Protein AF-A0A2U9IRC0-F1 (afdb_monomer_lite)

Structure (mmCIF, N/CA/C/O backbone):
data_AF-A0A2U9IRC0-F1
#
_entry.id   AF-A0A2U9IRC0-F1
#
loop_
_atom_site.group_PDB
_atom_site.id
_atom_site.type_symbol
_atom_site.label_atom_id
_atom_site.label_alt_id
_atom_site.label_comp_id
_atom_site.label_asym_id
_atom_site.label_entity_id
_atom_site.label_seq_id
_atom_site.pdbx_PDB_ins_code
_atom_site.Cartn_x
_atom_site.Cartn_y
_atom_site.Cartn_z
_atom_site.occupancy
_atom_site.B_iso_or_equiv
_atom_site.auth_seq_id
_atom_site.auth_comp_id
_atom_site.auth_asym_id
_atom_site.auth_atom_id
_atom_site.pdbx_PDB_model_num
ATOM 1 N N . MET A 1 1 ? -14.861 -10.968 -8.606 1.00 48.38 1 MET A N 1
ATOM 2 C CA . MET A 1 1 ? -14.254 -10.246 -7.471 1.00 48.38 1 MET A CA 1
ATOM 3 C C . MET A 1 1 ? -13.492 -11.252 -6.634 1.00 48.38 1 MET A C 1
ATOM 5 O O . MET A 1 1 ? -14.046 -12.304 -6.339 1.00 48.38 1 MET A O 1
ATOM 9 N N . ASP A 1 2 ? -12.226 -10.970 -6.340 1.00 66.06 2 ASP A N 1
ATOM 10 C CA . ASP A 1 2 ? -11.420 -11.755 -5.398 1.00 66.06 2 ASP A CA 1
ATOM 11 C C . ASP A 1 2 ? -11.991 -11.597 -3.973 1.00 66.06 2 ASP A C 1
ATOM 13 O O . ASP A 1 2 ? -12.512 -10.534 -3.627 1.00 66.06 2 ASP A O 1
ATOM 17 N N . ARG A 1 3 ? -11.886 -12.644 -3.145 1.00 60.75 3 ARG A N 1
ATOM 18 C CA . ARG A 1 3 ? -12.237 -12.641 -1.717 1.00 60.75 3 ARG A CA 1
ATOM 19 C C . ARG A 1 3 ? -11.597 -11.470 -0.974 1.00 60.75 3 ARG A C 1
ATOM 21 O O . ARG A 1 3 ? -12.234 -10.912 -0.087 1.00 60.75 3 ARG A O 1
ATOM 28 N N . VAL A 1 4 ? -10.385 -11.072 -1.358 1.00 59.03 4 VAL A N 1
ATOM 29 C CA . VAL A 1 4 ? -9.686 -9.922 -0.765 1.00 59.03 4 VAL A CA 1
ATOM 30 C C . VAL A 1 4 ? -10.439 -8.612 -1.027 1.00 59.03 4 VAL A C 1
ATOM 32 O O . VAL A 1 4 ? -10.647 -7.822 -0.110 1.00 59.03 4 VAL A O 1
ATOM 35 N N . SER A 1 5 ? -10.947 -8.420 -2.247 1.00 51.31 5 SER A N 1
ATOM 36 C CA . SER A 1 5 ? -11.747 -7.244 -2.617 1.00 51.31 5 SER A CA 1
ATOM 37 C C . SER A 1 5 ? -13.088 -7.206 -1.870 1.00 51.31 5 SER A C 1
ATOM 39 O O . SER A 1 5 ? -13.510 -6.146 -1.412 1.00 51.31 5 SER A O 1
ATOM 41 N N . SER A 1 6 ? -13.720 -8.364 -1.656 1.00 59.44 6 SER A N 1
ATOM 42 C CA . SER A 1 6 ? -14.954 -8.461 -0.864 1.00 59.44 6 SER A CA 1
ATOM 43 C C . SER A 1 6 ? -14.740 -8.143 0.619 1.00 59.44 6 SER A C 1
ATOM 45 O O . SER A 1 6 ? -15.574 -7.480 1.229 1.00 59.44 6 SER A O 1
ATOM 47 N N . VAL A 1 7 ? -13.621 -8.578 1.205 1.00 59.31 7 VAL A N 1
ATOM 48 C CA . VAL A 1 7 ? -13.265 -8.238 2.593 1.00 59.31 7 VAL A CA 1
ATOM 49 C C . VAL A 1 7 ? -12.956 -6.746 2.725 1.00 59.31 7 VAL A C 1
ATOM 51 O O . VAL A 1 7 ? -13.411 -6.123 3.681 1.00 59.31 7 VAL A O 1
ATOM 54 N N . SER A 1 8 ? -12.265 -6.163 1.740 1.00 55.75 8 SER A N 1
ATOM 55 C CA . SER A 1 8 ? -11.978 -4.726 1.691 1.00 55.75 8 SER A CA 1
ATOM 56 C C . SER A 1 8 ? -13.262 -3.892 1.724 1.00 55.75 8 SER A C 1
ATOM 58 O O . SER A 1 8 ? -13.390 -3.024 2.577 1.00 55.75 8 SER A O 1
ATOM 60 N N . GLN A 1 9 ? -14.259 -4.215 0.891 1.00 57.38 9 GLN A N 1
ATOM 61 C CA . GLN A 1 9 ? -15.547 -3.502 0.865 1.00 57.38 9 GLN A CA 1
ATOM 62 C C . GLN A 1 9 ? -16.340 -3.609 2.175 1.00 57.38 9 GLN A C 1
ATOM 64 O O . GLN A 1 9 ? -16.955 -2.638 2.612 1.00 57.38 9 GLN A O 1
ATOM 69 N N . ILE A 1 10 ? -16.339 -4.785 2.814 1.00 66.62 10 ILE A N 1
ATOM 70 C CA . ILE A 1 10 ? -17.029 -4.985 4.099 1.00 66.62 10 ILE A CA 1
ATOM 71 C C . ILE A 1 10 ? -16.386 -4.126 5.186 1.00 66.62 10 ILE A C 1
ATOM 73 O O . ILE A 1 10 ? -17.082 -3.494 5.980 1.00 66.62 10 ILE A O 1
ATOM 77 N N . LEU A 1 11 ? -15.056 -4.103 5.227 1.00 55.75 11 LEU A N 1
ATOM 78 C CA . LEU A 1 11 ? -14.335 -3.300 6.199 1.00 55.75 11 LEU A CA 1
ATOM 79 C C . LEU A 1 11 ? -14.474 -1.794 5.930 1.00 55.75 11 LEU A C 1
ATOM 81 O O . LEU A 1 11 ? -14.499 -1.006 6.875 1.00 55.75 11 LEU A O 1
AT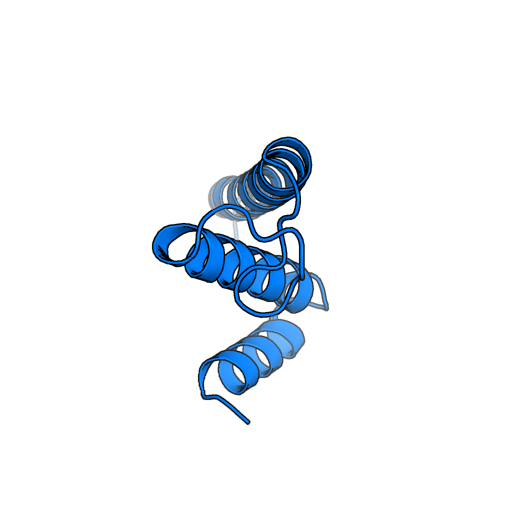OM 85 N N . ASP A 1 12 ? -14.620 -1.401 4.669 1.00 58.19 12 ASP A N 1
ATOM 86 C CA . ASP A 1 12 ? -14.789 -0.008 4.270 1.00 58.19 12 ASP A CA 1
ATOM 87 C C . ASP A 1 12 ? -16.113 0.594 4.758 1.00 58.19 12 ASP A C 1
ATOM 89 O O . ASP A 1 12 ? -16.140 1.681 5.340 1.00 58.19 12 ASP A O 1
ATOM 93 N N . GLY A 1 13 ? -17.200 -0.179 4.653 1.00 59.50 13 GLY A N 1
ATOM 94 C CA . GLY A 1 13 ? -18.494 0.189 5.230 1.00 59.50 13 GLY A CA 1
ATOM 95 C C . GLY A 1 13 ? -18.487 0.268 6.761 1.00 59.50 13 GLY A C 1
ATOM 96 O O . GLY A 1 13 ? -19.292 0.994 7.341 1.00 59.50 13 GLY A O 1
ATOM 97 N N . LEU A 1 14 ? -17.577 -0.453 7.424 1.00 59.03 14 LEU A N 1
ATOM 98 C CA . LEU A 1 14 ? -17.468 -0.470 8.884 1.00 59.03 14 LEU A CA 1
ATOM 99 C C . LEU A 1 14 ? -16.587 0.658 9.435 1.00 59.03 14 LEU A C 1
ATOM 101 O O . LEU A 1 14 ? -16.873 1.142 10.529 1.00 59.03 14 LEU A O 1
ATOM 105 N N . LEU A 1 15 ? -15.537 1.076 8.716 1.00 58.78 15 LEU A N 1
ATOM 106 C CA . LEU A 1 15 ? -14.548 2.045 9.215 1.00 58.78 15 LEU A CA 1
ATOM 107 C C . LEU A 1 15 ? -14.485 3.380 8.448 1.00 58.78 15 LEU A C 1
ATOM 109 O O . LEU A 1 15 ? -13.649 4.220 8.779 1.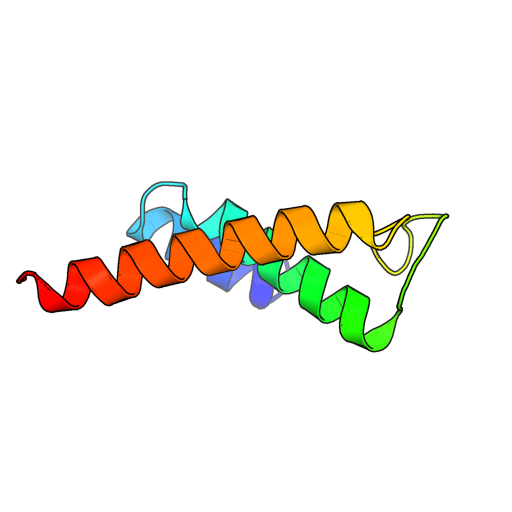00 58.78 15 LEU A O 1
ATOM 113 N N . GLY A 1 16 ? -15.375 3.620 7.483 1.00 62.06 16 GLY A N 1
ATOM 114 C CA . GLY A 1 16 ? -15.600 4.952 6.910 1.00 62.06 16 GLY A CA 1
ATOM 115 C C . GLY A 1 16 ? -14.535 5.413 5.911 1.00 62.06 16 GLY A C 1
ATOM 116 O O . GLY A 1 16 ? -13.957 6.481 6.098 1.00 62.06 16 GLY A O 1
ATOM 117 N N . ASN A 1 17 ? -14.320 4.644 4.838 1.00 61.53 17 ASN A N 1
ATOM 118 C CA . ASN A 1 17 ? -13.432 4.933 3.691 1.00 61.53 17 ASN A CA 1
ATOM 119 C C . ASN A 1 17 ? -11.912 4.902 3.955 1.00 61.53 17 ASN A C 1
ATOM 121 O O . ASN A 1 17 ? -11.122 4.946 3.011 1.00 61.53 17 ASN A O 1
ATOM 125 N N . ASP A 1 18 ? -11.468 4.837 5.213 1.00 68.25 18 ASP A N 1
ATOM 126 C CA . ASP A 1 18 ? -10.037 4.748 5.532 1.00 68.25 18 ASP A CA 1
ATOM 127 C C . ASP A 1 18 ? -9.496 3.314 5.354 1.00 68.25 18 ASP A C 1
ATOM 129 O O . ASP A 1 18 ? -8.335 3.140 4.974 1.00 68.25 18 ASP A O 1
ATOM 133 N N . ILE A 1 19 ? -10.309 2.269 5.583 1.00 70.06 19 ILE A N 1
ATOM 134 C CA . ILE A 1 19 ? -9.817 0.890 5.443 1.00 70.06 19 ILE A CA 1
ATOM 135 C C . ILE A 1 19 ? -9.546 0.520 3.992 1.00 70.06 19 ILE A C 1
ATOM 137 O O . ILE A 1 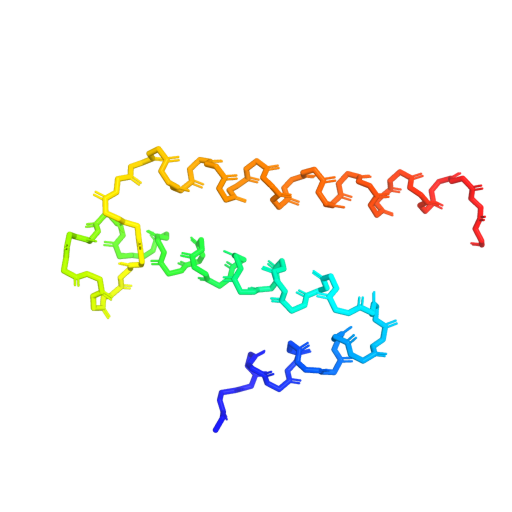19 ? -8.523 -0.128 3.762 1.00 70.06 19 ILE A O 1
ATOM 141 N N . GLU A 1 20 ? -10.408 0.847 3.027 1.00 70.50 20 GLU A N 1
ATOM 142 C CA . GLU A 1 20 ? -10.166 0.415 1.646 1.00 70.50 20 GLU A CA 1
ATOM 143 C C . GLU A 1 20 ? -8.795 0.898 1.157 1.00 70.50 20 GLU A C 1
ATOM 145 O O . GLU A 1 20 ? -8.019 0.109 0.615 1.00 70.50 20 GLU A O 1
ATOM 150 N N . ALA A 1 21 ? -8.429 2.144 1.475 1.00 77.06 21 ALA A N 1
ATOM 151 C CA . ALA A 1 21 ? -7.122 2.701 1.145 1.00 77.06 21 ALA A CA 1
ATOM 152 C C . ALA A 1 21 ? -5.955 1.943 1.808 1.00 77.06 21 ALA A C 1
ATOM 154 O O . ALA A 1 21 ? -4.945 1.669 1.157 1.00 77.06 21 ALA A O 1
ATOM 155 N N . PHE A 1 22 ? -6.067 1.582 3.091 1.00 83.44 22 PHE A N 1
ATOM 156 C CA . PHE A 1 22 ? -5.010 0.835 3.786 1.00 83.44 22 PHE A CA 1
ATOM 157 C C . PHE A 1 22 ? -4.956 -0.638 3.378 1.00 83.44 22 PHE A C 1
ATOM 159 O O . PHE A 1 22 ? -3.877 -1.227 3.354 1.00 83.44 22 PHE A O 1
ATOM 166 N N . THR A 1 23 ? -6.095 -1.221 3.014 1.00 83.69 23 THR A N 1
ATOM 167 C CA . THR A 1 23 ? -6.179 -2.596 2.518 1.00 83.69 23 THR A CA 1
ATOM 168 C C . THR A 1 23 ? -5.548 -2.700 1.138 1.00 83.69 23 THR A C 1
ATOM 170 O O . THR A 1 23 ? -4.739 -3.594 0.914 1.00 83.69 23 THR A O 1
ATOM 173 N N . ASP A 1 24 ? -5.826 -1.754 0.239 1.00 86.25 24 ASP A N 1
ATOM 174 C CA . ASP A 1 24 ? -5.170 -1.678 -1.071 1.00 86.25 24 ASP A CA 1
ATOM 175 C C . ASP A 1 24 ? -3.647 -1.495 -0.928 1.00 86.25 24 ASP A C 1
ATOM 177 O O . ASP A 1 24 ? -2.881 -2.161 -1.624 1.00 86.25 24 ASP A O 1
ATOM 181 N N . ILE A 1 25 ? -3.178 -0.683 0.030 1.00 90.00 25 ILE A N 1
ATOM 182 C CA . ILE A 1 25 ? -1.743 -0.591 0.360 1.00 90.00 25 ILE A CA 1
ATOM 183 C C . ILE A 1 25 ? -1.192 -1.941 0.848 1.00 90.00 25 ILE A C 1
ATOM 185 O O . ILE A 1 25 ? -0.146 -2.385 0.376 1.00 90.00 25 ILE A O 1
ATOM 189 N N . ALA A 1 26 ? -1.885 -2.622 1.763 1.00 88.25 26 ALA A N 1
ATOM 190 C CA . ALA A 1 26 ? -1.442 -3.913 2.285 1.00 88.25 26 ALA A CA 1
ATOM 191 C C . ALA A 1 26 ? -1.342 -4.986 1.185 1.00 88.25 26 ALA A C 1
ATOM 193 O O . ALA A 1 26 ? -0.384 -5.759 1.169 1.00 88.25 26 ALA A O 1
ATOM 194 N N . VAL A 1 27 ? -2.283 -4.999 0.235 1.00 89.31 27 VAL A N 1
ATOM 195 C CA . VAL A 1 27 ? -2.253 -5.898 -0.929 1.00 89.31 27 VAL A CA 1
ATOM 196 C C . VAL A 1 27 ? -1.054 -5.593 -1.821 1.00 89.31 27 VAL A C 1
ATOM 198 O O . VAL A 1 27 ? -0.298 -6.507 -2.140 1.00 89.31 27 VAL A O 1
ATOM 201 N N . LYS A 1 28 ? -0.806 -4.322 -2.157 1.00 88.06 28 LYS A N 1
ATOM 202 C CA . LYS A 1 28 ? 0.365 -3.936 -2.965 1.00 88.06 28 LYS A CA 1
ATOM 203 C C . LYS A 1 28 ? 1.683 -4.336 -2.302 1.00 88.06 28 LYS A C 1
ATOM 205 O O . LYS A 1 28 ? 2.593 -4.819 -2.973 1.00 88.06 28 LYS A O 1
ATOM 210 N N . LEU A 1 29 ? 1.802 -4.159 -0.984 1.00 88.31 29 LEU A N 1
ATOM 211 C CA . LEU A 1 29 ? 2.989 -4.574 -0.226 1.00 88.31 29 LEU A CA 1
ATOM 212 C C . LEU A 1 29 ? 3.159 -6.101 -0.211 1.00 88.31 29 LEU A C 1
ATOM 214 O O . LEU A 1 29 ? 4.285 -6.594 -0.274 1.00 88.31 29 LEU A O 1
ATOM 218 N N . HIS A 1 30 ? 2.059 -6.854 -0.167 1.00 87.12 30 HIS A N 1
ATOM 219 C CA . HIS A 1 30 ? 2.087 -8.308 -0.296 1.00 87.12 30 HIS A CA 1
ATOM 220 C C . HIS A 1 30 ? 2.536 -8.746 -1.697 1.00 87.12 30 HIS A C 1
ATOM 222 O O . HIS A 1 30 ? 3.418 -9.589 -1.813 1.00 87.12 30 HIS A O 1
ATOM 228 N N . GLU A 1 31 ? 2.009 -8.133 -2.759 1.00 85.75 31 GLU A N 1
ATOM 229 C CA . GLU A 1 31 ? 2.453 -8.376 -4.141 1.00 85.75 31 GLU A CA 1
ATOM 230 C C . GLU A 1 31 ? 3.955 -8.089 -4.303 1.00 85.75 31 GLU A C 1
ATOM 232 O O . GLU A 1 31 ? 4.696 -8.900 -4.864 1.00 85.75 31 GLU A O 1
ATOM 237 N N . PHE A 1 32 ? 4.436 -6.978 -3.733 1.00 86.25 32 PHE A N 1
ATOM 238 C CA . PHE A 1 32 ? 5.854 -6.613 -3.724 1.00 86.25 32 PHE A CA 1
ATOM 239 C C . PHE A 1 32 ? 6.750 -7.670 -3.076 1.00 86.25 32 PHE A C 1
ATOM 241 O O . PHE A 1 32 ? 7.858 -7.906 -3.555 1.00 86.25 32 PHE A O 1
ATOM 248 N N . GLN A 1 33 ? 6.290 -8.323 -2.006 1.00 84.94 33 GLN A N 1
ATOM 249 C CA . GLN A 1 33 ? 7.060 -9.362 -1.322 1.00 84.94 33 GLN A CA 1
ATOM 250 C C . GLN A 1 33 ? 7.430 -10.522 -2.260 1.00 84.94 33 GLN A C 1
ATOM 252 O O . GLN A 1 33 ? 8.509 -11.098 -2.115 1.00 84.94 33 GLN A O 1
ATOM 257 N N . TYR A 1 34 ? 6.556 -10.859 -3.214 1.00 84.12 34 TYR A N 1
ATOM 258 C CA . TYR A 1 34 ? 6.788 -11.944 -4.171 1.00 84.12 34 TYR A CA 1
ATOM 259 C C . TYR A 1 34 ? 7.436 -11.465 -5.466 1.00 84.12 34 TYR A C 1
ATOM 261 O O . TYR A 1 34 ? 8.301 -12.151 -6.008 1.00 84.12 34 TYR A O 1
ATOM 269 N N . ASN A 1 35 ? 7.030 -10.292 -5.953 1.00 86.12 35 ASN A N 1
ATOM 270 C CA . ASN A 1 35 ? 7.352 -9.841 -7.306 1.00 86.12 35 ASN A CA 1
ATOM 271 C C . ASN A 1 35 ? 8.472 -8.788 -7.344 1.00 86.12 35 ASN A C 1
ATOM 273 O O . ASN A 1 35 ? 9.051 -8.540 -8.399 1.00 86.12 35 ASN A O 1
ATOM 277 N N . GLY A 1 36 ? 8.822 -8.189 -6.203 1.00 86.88 36 GLY A N 1
ATOM 278 C CA . GLY A 1 36 ? 9.852 -7.161 -6.105 1.00 86.88 36 GLY A CA 1
ATOM 279 C C . GLY A 1 36 ? 9.494 -5.877 -6.857 1.00 86.88 36 GLY A C 1
ATOM 280 O O . GLY A 1 36 ? 8.326 -5.500 -6.982 1.00 86.88 36 GLY A O 1
ATOM 281 N N . LEU A 1 37 ? 10.527 -5.164 -7.316 1.00 88.56 37 LEU A N 1
ATOM 282 C CA . LEU A 1 37 ? 10.350 -3.963 -8.128 1.00 88.56 37 LEU A CA 1
ATOM 283 C C . LEU A 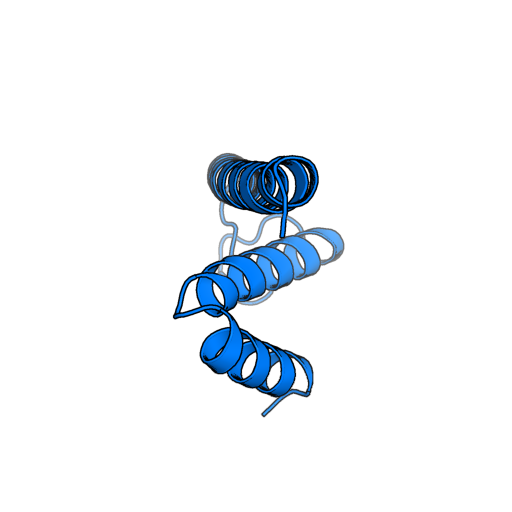1 37 ? 9.899 -4.337 -9.530 1.00 88.56 37 LEU A C 1
ATOM 285 O O . LEU A 1 37 ? 10.569 -5.109 -10.215 1.00 88.56 37 LEU A O 1
ATOM 289 N N . ASP A 1 38 ? 8.843 -3.684 -9.983 1.00 81.38 38 ASP A N 1
ATOM 290 C CA . ASP A 1 38 ? 8.324 -3.866 -11.322 1.00 81.38 38 ASP A CA 1
ATOM 291 C C . ASP A 1 38 ? 8.115 -2.502 -11.983 1.00 81.38 38 ASP A C 1
ATOM 293 O O . ASP A 1 38 ? 7.282 -1.684 -11.595 1.00 81.38 38 ASP A O 1
ATOM 297 N N . LYS A 1 39 ? 8.941 -2.244 -12.999 1.00 73.00 39 LYS A N 1
ATOM 298 C CA . LYS A 1 39 ? 8.905 -1.001 -13.777 1.00 73.00 39 LYS A CA 1
ATOM 299 C C . LYS A 1 39 ? 7.754 -0.969 -14.783 1.00 73.00 39 LYS A C 1
ATOM 301 O O . LYS A 1 39 ? 7.445 0.107 -15.286 1.00 73.00 39 LYS A O 1
ATOM 306 N N . THR A 1 40 ? 7.176 -2.126 -15.099 1.00 79.12 40 THR A N 1
ATOM 307 C CA . THR A 1 40 ? 6.050 -2.274 -16.029 1.00 79.12 40 THR A CA 1
ATOM 308 C C . THR A 1 40 ? 4.708 -2.138 -15.315 1.00 79.12 40 THR A C 1
ATOM 310 O O . THR A 1 40 ? 3.753 -1.644 -15.907 1.00 79.12 40 THR A O 1
ATOM 313 N N . GLY A 1 41 ? 4.662 -2.488 -14.025 1.00 75.31 41 GLY A N 1
ATOM 314 C CA . GLY A 1 41 ? 3.462 -2.408 -13.196 1.00 75.31 41 GLY A CA 1
ATOM 315 C C . GLY A 1 41 ? 2.496 -3.583 -13.369 1.00 75.31 41 GLY A C 1
ATOM 316 O O . GLY A 1 41 ? 1.367 -3.497 -12.890 1.00 75.31 41 GLY A O 1
ATOM 317 N N . GLU A 1 42 ? 2.900 -4.648 -14.067 1.00 75.88 42 GLU A N 1
ATOM 318 C CA . GLU A 1 42 ? 2.058 -5.812 -14.370 1.00 75.88 42 GLU A CA 1
ATOM 319 C C . GLU A 1 42 ? 1.942 -6.794 -13.195 1.00 75.88 42 GLU A C 1
ATOM 321 O O . GLU A 1 42 ? 0.888 -7.396 -12.994 1.00 75.88 42 GLU A O 1
ATOM 326 N N . LEU A 1 43 ? 3.013 -6.958 -12.415 1.00 68.44 43 LEU A N 1
ATOM 327 C CA . LEU A 1 43 ? 3.123 -7.913 -11.306 1.00 68.44 43 LEU A CA 1
ATOM 328 C C . LEU A 1 43 ? 3.269 -7.223 -9.946 1.00 68.44 43 LEU A C 1
ATOM 330 O O . LEU A 1 43 ? 2.907 -7.791 -8.917 1.00 68.44 43 LEU A O 1
ATOM 334 N N . SER A 1 44 ? 3.815 -6.010 -9.912 1.00 72.12 44 SER A N 1
ATOM 335 C CA . SER A 1 44 ? 3.937 -5.203 -8.696 1.00 72.12 44 SER A CA 1
ATOM 336 C C . SER A 1 44 ? 3.776 -3.735 -9.048 1.00 72.12 44 SER A C 1
ATOM 338 O O . SER A 1 44 ? 4.316 -3.247 -10.035 1.00 72.12 44 SER A O 1
ATOM 340 N N . ARG A 1 45 ? 3.036 -2.985 -8.233 1.00 77.94 45 ARG A N 1
ATOM 341 C CA . ARG A 1 45 ? 2.797 -1.561 -8.522 1.00 77.94 45 ARG A CA 1
ATOM 342 C C . ARG A 1 45 ? 3.980 -0.659 -8.161 1.00 77.94 45 ARG A C 1
ATOM 344 O O . ARG A 1 45 ? 3.925 0.543 -8.419 1.00 77.94 45 ARG A O 1
ATOM 351 N N . TYR A 1 46 ? 5.043 -1.208 -7.567 1.00 88.62 46 TYR A N 1
ATOM 352 C CA . TYR A 1 46 ? 6.203 -0.427 -7.146 1.00 88.62 46 TYR A CA 1
ATOM 353 C C . TYR A 1 46 ? 7.316 -0.449 -8.189 1.00 88.62 46 TYR A C 1
ATOM 355 O O . TYR A 1 46 ? 8.090 -1.400 -8.295 1.00 88.62 46 TYR A O 1
ATOM 363 N N . SER A 1 47 ? 7.457 0.673 -8.890 1.00 86.00 47 SER A N 1
ATOM 364 C CA . SER A 1 47 ? 8.559 0.926 -9.823 1.00 86.00 47 SER A CA 1
ATOM 365 C C . SER A 1 47 ? 9.866 1.337 -9.128 1.00 86.00 47 SER A C 1
ATOM 367 O O . SER A 1 47 ? 10.938 1.266 -9.735 1.00 86.00 47 SER A O 1
ATOM 369 N N . SER A 1 48 ? 9.801 1.74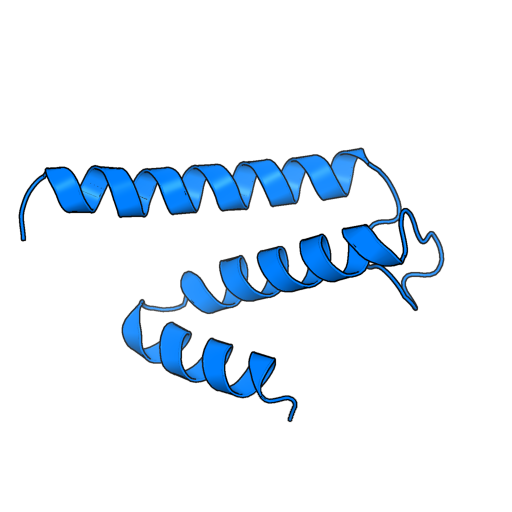2 -7.852 1.00 89.19 48 SER A N 1
ATOM 370 C CA . SER A 1 48 ? 10.957 2.068 -7.011 1.00 89.19 48 SER A CA 1
ATOM 371 C C . SER A 1 48 ? 10.716 1.714 -5.537 1.00 89.19 48 SER A C 1
ATOM 373 O O . SER A 1 48 ? 9.579 1.647 -5.064 1.00 89.19 48 SER A O 1
ATOM 375 N N . ILE A 1 49 ? 11.809 1.523 -4.789 1.00 90.50 49 ILE A N 1
ATOM 376 C CA . ILE A 1 49 ? 11.768 1.269 -3.338 1.00 90.50 49 ILE A CA 1
ATOM 377 C C . ILE A 1 49 ? 11.196 2.471 -2.580 1.00 90.50 49 ILE A C 1
ATOM 379 O O . ILE A 1 49 ? 10.603 2.302 -1.518 1.00 90.50 49 ILE A O 1
ATOM 383 N N . GLU A 1 50 ? 11.366 3.683 -3.104 1.00 92.06 50 GLU A N 1
ATOM 384 C CA . GLU A 1 50 ? 10.878 4.908 -2.467 1.00 92.06 50 GLU A CA 1
ATOM 385 C C . GLU A 1 50 ? 9.349 4.926 -2.397 1.00 92.06 50 GLU A C 1
ATOM 387 O O . GLU A 1 50 ? 8.800 5.228 -1.341 1.00 92.06 50 GLU A O 1
ATOM 392 N N . PHE A 1 51 ? 8.658 4.511 -3.465 1.00 88.06 51 PHE A N 1
ATOM 393 C CA . PHE A 1 51 ? 7.195 4.419 -3.456 1.00 88.06 51 PHE A CA 1
ATOM 394 C C . PHE A 1 51 ? 6.682 3.358 -2.482 1.00 88.06 51 PHE A C 1
ATOM 396 O O . PHE A 1 51 ? 5.730 3.611 -1.747 1.00 88.06 51 PHE A O 1
ATOM 403 N N . MET A 1 52 ? 7.358 2.209 -2.411 1.00 91.38 52 MET A N 1
ATOM 404 C CA . MET A 1 52 ? 7.040 1.168 -1.430 1.00 91.38 52 MET A CA 1
ATOM 405 C C . MET A 1 52 ? 7.199 1.682 0.006 1.00 91.38 52 MET A C 1
ATOM 407 O O . MET A 1 52 ? 6.324 1.462 0.841 1.00 91.38 52 MET A O 1
ATOM 411 N N . LYS A 1 53 ? 8.280 2.421 0.294 1.00 92.31 53 LYS A N 1
ATOM 412 C CA . LYS A 1 53 ? 8.524 2.998 1.625 1.00 92.31 53 LYS A CA 1
ATOM 413 C C . LYS A 1 53 ? 7.437 3.983 2.043 1.00 92.31 53 LYS A C 1
ATOM 415 O O . LYS A 1 53 ? 6.984 3.914 3.179 1.00 92.31 53 LYS A O 1
ATOM 420 N N . ILE A 1 54 ? 7.007 4.864 1.138 1.00 91.88 54 ILE A N 1
ATOM 421 C CA . ILE A 1 54 ? 5.940 5.840 1.416 1.00 91.88 54 ILE A CA 1
ATOM 422 C C . ILE A 1 54 ? 4.646 5.123 1.821 1.00 91.88 54 ILE A C 1
ATOM 424 O O . ILE A 1 54 ? 4.023 5.478 2.823 1.00 91.88 54 ILE A O 1
ATOM 428 N N . ASP A 1 55 ? 4.264 4.091 1.072 1.00 91.00 55 ASP A N 1
ATOM 429 C CA . ASP A 1 55 ? 3.067 3.300 1.354 1.00 91.00 55 ASP A CA 1
ATOM 430 C C . ASP A 1 55 ? 3.190 2.517 2.670 1.00 91.00 55 ASP A C 1
ATOM 432 O O . ASP A 1 55 ? 2.259 2.514 3.480 1.00 91.00 55 ASP A O 1
ATOM 436 N N . LEU A 1 56 ? 4.357 1.922 2.939 1.00 89.06 56 LEU A N 1
ATOM 437 C CA . LEU A 1 56 ? 4.633 1.229 4.198 1.00 89.06 56 LEU A CA 1
ATOM 438 C C . LEU A 1 56 ? 4.530 2.174 5.402 1.00 89.06 56 LEU A C 1
ATOM 440 O O . LEU A 1 56 ? 3.874 1.848 6.390 1.00 89.06 56 LEU A O 1
ATOM 444 N N . GLU A 1 57 ? 5.133 3.361 5.326 1.00 91.25 57 GLU A N 1
ATOM 445 C CA . GLU A 1 57 ? 5.043 4.369 6.386 1.00 91.25 57 GLU A CA 1
ATOM 446 C C . GLU A 1 57 ? 3.599 4.817 6.618 1.00 91.25 57 GLU A C 1
ATOM 448 O O . GLU A 1 57 ? 3.165 4.971 7.764 1.00 91.25 57 GLU A O 1
ATOM 453 N N . ARG A 1 58 ? 2.830 5.001 5.541 1.00 88.12 58 ARG A N 1
ATOM 454 C CA . ARG A 1 58 ? 1.419 5.378 5.620 1.00 88.12 58 ARG A CA 1
ATOM 455 C C . ARG A 1 58 ? 0.582 4.298 6.307 1.00 88.12 58 ARG A C 1
ATOM 457 O O . ARG A 1 58 ? -0.238 4.635 7.162 1.00 88.12 58 ARG A O 1
ATOM 464 N N . LEU A 1 59 ? 0.817 3.024 5.987 1.00 87.69 59 LEU A N 1
ATOM 465 C CA . LEU A 1 59 ? 0.140 1.896 6.628 1.00 87.69 59 LEU A CA 1
ATOM 466 C C . LEU A 1 59 ? 0.514 1.772 8.113 1.00 87.69 59 LEU A C 1
ATOM 468 O O . LEU A 1 59 ? -0.369 1.616 8.955 1.00 87.69 59 LEU A O 1
ATOM 472 N N . LEU A 1 60 ? 1.800 1.899 8.457 1.00 85.94 60 LEU A N 1
ATOM 473 C CA . LEU A 1 60 ? 2.266 1.825 9.846 1.00 85.94 60 LEU A CA 1
ATOM 474 C C . LEU A 1 60 ? 1.659 2.928 10.719 1.00 85.94 60 LEU A C 1
ATOM 476 O O . LEU A 1 60 ? 1.178 2.640 11.813 1.00 85.94 60 LEU A O 1
ATOM 480 N N . ARG A 1 61 ? 1.598 4.170 10.221 1.00 85.44 61 ARG A N 1
ATOM 481 C CA . ARG A 1 61 ? 0.952 5.289 10.933 1.00 85.44 61 ARG A CA 1
ATOM 482 C C . ARG A 1 61 ? -0.537 5.046 11.169 1.00 85.44 61 ARG A C 1
ATOM 484 O O . ARG A 1 61 ? -1.072 5.431 12.207 1.00 85.44 61 ARG A O 1
ATOM 491 N N . ALA A 1 62 ? -1.216 4.420 10.211 1.00 83.69 62 ALA A N 1
ATOM 492 C CA . ALA A 1 62 ? -2.620 4.066 10.361 1.00 83.69 62 ALA A CA 1
ATOM 493 C C . ALA A 1 62 ? -2.813 3.000 11.443 1.00 83.69 62 ALA A C 1
ATOM 495 O O . ALA A 1 62 ? -3.639 3.180 12.336 1.00 83.69 62 ALA A O 1
ATOM 496 N N . ILE A 1 63 ? -2.010 1.933 11.408 1.00 82.19 63 ILE A N 1
ATOM 497 C CA . ILE A 1 63 ? -2.026 0.881 12.431 1.00 82.19 63 ILE A CA 1
ATOM 498 C C . ILE A 1 63 ? -1.755 1.482 13.809 1.00 82.19 63 ILE A C 1
ATOM 500 O O . ILE A 1 63 ? -2.514 1.220 14.736 1.00 82.19 63 ILE A O 1
ATOM 504 N N . GLU A 1 64 ? -0.735 2.331 13.941 1.00 82.88 64 GLU A N 1
ATOM 505 C CA . GLU A 1 64 ? -0.420 3.023 15.192 1.00 82.88 64 GLU A CA 1
ATOM 506 C C . GLU A 1 64 ? -1.622 3.828 15.701 1.00 82.88 64 GLU A C 1
ATOM 508 O O . GLU A 1 64 ? -2.020 3.671 16.853 1.00 82.88 64 GLU A O 1
ATOM 513 N N . LYS A 1 65 ? -2.284 4.608 14.835 1.00 81.50 65 LYS A N 1
ATOM 514 C CA . LYS A 1 65 ? -3.505 5.350 15.189 1.00 81.50 65 LYS A CA 1
ATOM 515 C C . LYS A 1 65 ? -4.607 4.426 15.716 1.00 81.50 65 LYS A C 1
ATOM 517 O O . LYS A 1 65 ? -5.253 4.767 16.703 1.00 81.50 65 LYS A O 1
ATOM 522 N N . PHE A 1 66 ? -4.836 3.273 15.088 1.00 75.31 66 PHE A N 1
ATOM 523 C CA . PHE A 1 66 ? -5.875 2.331 15.519 1.00 75.31 66 PHE A CA 1
ATOM 524 C C . PHE A 1 66 ? -5.508 1.575 16.800 1.00 75.31 66 PHE A C 1
ATOM 526 O O . PHE A 1 66 ? -6.369 1.395 17.659 1.00 75.31 66 PHE A O 1
ATOM 533 N N . VAL A 1 67 ? -4.249 1.162 16.957 1.00 75.56 67 VAL A N 1
ATOM 534 C CA . VAL A 1 67 ? -3.764 0.450 18.150 1.00 75.56 67 VAL A CA 1
ATOM 535 C C . VAL A 1 67 ? -3.742 1.385 19.360 1.00 75.56 67 VAL A C 1
ATOM 537 O O . VAL A 1 67 ? -4.286 1.034 20.404 1.00 75.56 67 VAL A O 1
ATOM 540 N N . VAL A 1 68 ? -3.224 2.606 19.207 1.00 68.81 68 VAL A N 1
ATOM 541 C CA . VAL A 1 68 ? -3.159 3.609 20.284 1.00 68.81 68 VAL A CA 1
ATOM 542 C C . VAL A 1 68 ? -4.549 4.127 20.665 1.00 68.81 68 VAL A C 1
ATOM 544 O O . VAL A 1 68 ? -4.824 4.332 21.846 1.00 68.81 68 VAL A O 1
ATOM 547 N N . ASN A 1 69 ? -5.468 4.301 19.706 1.00 58.25 69 ASN A N 1
ATOM 548 C CA . ASN A 1 69 ? -6.851 4.668 20.036 1.00 58.25 69 ASN A CA 1
ATOM 549 C C . ASN A 1 69 ? -7.588 3.558 20.797 1.00 58.25 69 ASN A C 1
ATOM 551 O O . ASN A 1 69 ? -8.474 3.864 21.591 1.00 58.25 69 ASN A O 1
ATOM 555 N N . LYS A 1 70 ? -7.199 2.290 20.619 1.00 52.84 70 LYS A N 1
ATOM 556 C CA . LYS A 1 70 ? -7.754 1.168 21.385 1.00 52.84 70 LYS A CA 1
ATOM 557 C C . LYS A 1 70 ? -7.355 1.209 22.867 1.00 52.84 70 LYS A C 1
ATOM 559 O O . LYS A 1 70 ? -8.121 0.756 23.708 1.00 52.84 70 LYS A O 1
ATOM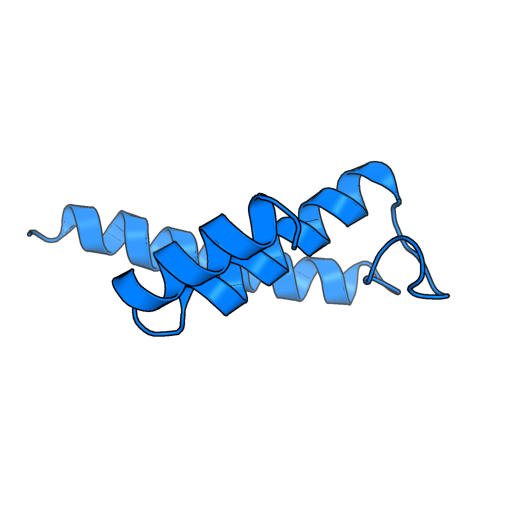 564 N N . GLU A 1 71 ? -6.198 1.785 23.198 1.00 52.81 71 GLU A N 1
ATOM 565 C CA . GLU A 1 71 ? -5.730 1.945 24.586 1.00 52.81 71 GLU A CA 1
ATOM 566 C C . GLU A 1 71 ? -6.373 3.136 25.317 1.00 52.81 71 GLU A C 1
ATOM 568 O O . GLU A 1 71 ? -6.342 3.197 26.545 1.00 52.81 71 GLU A O 1
ATOM 573 N N . LYS A 1 72 ? -6.990 4.079 24.588 1.00 49.75 72 LYS A N 1
ATOM 574 C CA . LYS A 1 72 ? -7.619 5.286 25.159 1.00 49.75 72 LYS A CA 1
ATOM 575 C C . LYS A 1 72 ? -9.122 5.176 25.441 1.00 49.75 72 LYS A C 1
ATOM 577 O O . LYS A 1 72 ? -9.721 6.165 25.852 1.00 49.75 72 LYS A O 1
ATOM 582 N N . GLY A 1 73 ? -9.697 3.981 25.324 1.00 50.31 73 GLY A N 1
ATOM 583 C CA . GLY A 1 73 ? -11.044 3.686 25.805 1.00 50.31 73 GLY A CA 1
ATOM 584 C C . GLY A 1 73 ? -12.139 3.873 24.758 1.00 50.31 73 GLY A C 1
ATOM 585 O O . GLY A 1 73 ? -12.611 4.982 24.515 1.00 50.31 73 GLY A O 1
ATOM 586 N N . VAL A 1 74 ? -12.590 2.737 24.228 1.00 43.72 74 VAL A N 1
ATOM 587 C CA . VAL A 1 74 ? -14.013 2.371 24.178 1.00 43.72 74 VAL A CA 1
ATOM 588 C C . VAL A 1 74 ? -14.124 0.979 24.779 1.00 43.72 74 VAL A C 1
ATOM 590 O O . VAL A 1 74 ? -13.303 0.121 24.380 1.00 43.72 74 VAL A O 1
#

Radius of gyration: 14.01 Å; chains: 1; bounding box: 30×18×42 Å

Organism: NCBI:txid1293036

Sequence (74 aa):
MDRVSSVSQILDGLLGNDIEAFTDIAVKLHEFQYNGLDKTGELSRYSSIEFMKIDLERLLRAIEKFVVNKEKGV

Secondary structure (DSSP, 8-state):
--HHHHHHHHHHHHHTSHHHHHHHHHHHHHHHHHH---SSSSS-S-SSHHHHHHHHHHHHHHHHHHHHHHHT--

Foldseek 3Di:
DDPLVVVLVVVCVVPPNPSVLLSVLVVLLVQCVPPPADCPCPRHVHVDVVVNVVSVVVNVVVVCVVVVVVVVDD

pLDDT: mean 75.15, std 13.94, range [43.72, 92.31]